Protein AF-L1NC62-F1 (afdb_monomer_lite)

Foldseek 3Di:
DKDWFAADVQKDWADAQKEWEAEPQTTGTIMHDDDDPPDPDPPPPPPDVPPVWTWMDHRQKIFTPFFFQKKFKAFPVRDTPDIDGRDGMDGRPDDFGKIWIWTHDPVDIGIYIYGYD

Radius of gyration: 14.48 Å; chains: 1; bounding box: 28×29×44 Å

pLDDT: mean 84.37, std 18.9, range [34.38, 98.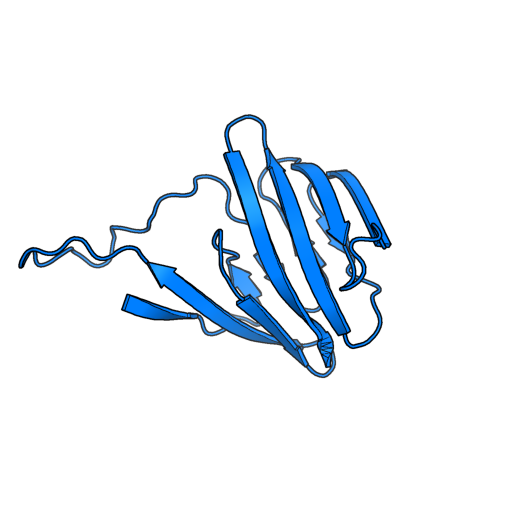56]

Secondary structure (DSSP, 8-state):
-EEEEPPBTTEEEE-TT-EEEEETTEEEEEEEEPPP--S-----TT-----S--EEEETTEEEEEEEESEEEEEETTS-EEEEESSEEEEE----SEEEEEEEE-SS-EEEEEEEE-

Structure (mmCIF, N/CA/C/O backbone):
data_AF-L1NC62-F1
#
_entry.id   AF-L1NC62-F1
#
loop_
_atom_site.group_PDB
_atom_site.id
_atom_site.type_symbol
_atom_site.label_atom_id
_atom_site.label_alt_id
_atom_site.label_comp_id
_atom_site.label_asym_id
_atom_site.label_entity_id
_atom_site.label_seq_id
_atom_site.pdbx_PDB_ins_code
_atom_site.Cartn_x
_atom_site.Cartn_y
_atom_site.Cartn_z
_atom_site.occupancy
_atom_site.B_iso_or_equiv
_atom_site.auth_seq_id
_atom_site.auth_comp_id
_atom_site.auth_asym_id
_atom_site.auth_atom_id
_atom_site.pdbx_PDB_model_num
ATOM 1 N N . MET A 1 1 ? -2.537 1.275 -21.545 1.00 69.25 1 MET A N 1
ATOM 2 C CA . MET A 1 1 ? -3.120 -0.086 -21.420 1.00 69.25 1 MET A CA 1
ATOM 3 C C . MET A 1 1 ? -3.305 -0.412 -19.940 1.00 69.25 1 MET A C 1
ATOM 5 O O . MET A 1 1 ? -2.498 0.045 -19.132 1.00 69.25 1 MET A O 1
ATOM 9 N N . ARG A 1 2 ? -4.376 -1.128 -19.567 1.00 76.75 2 ARG A N 1
ATOM 10 C CA . ARG A 1 2 ? -4.622 -1.568 -18.180 1.00 76.75 2 ARG A CA 1
ATOM 11 C C . ARG A 1 2 ? -3.910 -2.899 -17.943 1.00 76.75 2 ARG A C 1
ATOM 13 O O . ARG A 1 2 ? -4.111 -3.827 -18.717 1.00 76.75 2 ARG A O 1
ATOM 20 N N . HIS A 1 3 ? -3.130 -2.989 -16.872 1.00 81.19 3 HIS A N 1
ATOM 21 C CA . HIS A 1 3 ? -2.430 -4.209 -16.474 1.00 81.19 3 HIS A CA 1
ATOM 22 C C . HIS A 1 3 ? -2.988 -4.723 -15.151 1.00 81.19 3 HIS A C 1
ATOM 24 O O . HIS A 1 3 ? -3.306 -3.936 -14.258 1.00 81.19 3 HIS A O 1
ATOM 30 N N . PHE A 1 4 ? -3.118 -6.041 -15.045 1.00 86.50 4 PHE A N 1
ATOM 31 C CA . PHE A 1 4 ? -3.417 -6.728 -13.796 1.00 86.50 4 PHE A CA 1
ATOM 32 C C . PHE A 1 4 ? -2.120 -7.288 -13.217 1.00 86.50 4 PHE A C 1
ATOM 34 O O . PHE A 1 4 ? -1.281 -7.790 -13.962 1.00 86.50 4 PHE A O 1
ATOM 41 N N . VAL A 1 5 ? -1.973 -7.210 -11.899 1.00 84.50 5 VAL A N 1
ATOM 42 C CA . VAL A 1 5 ? -0.884 -7.842 -11.161 1.00 84.50 5 VAL A CA 1
ATOM 43 C C . VAL A 1 5 ? -1.484 -8.825 -10.161 1.00 84.50 5 VAL A C 1
ATOM 45 O O . VAL A 1 5 ? -2.231 -8.445 -9.255 1.00 84.50 5 VAL A O 1
ATOM 48 N N . ALA A 1 6 ? -1.187 -10.105 -10.370 1.00 86.00 6 ALA A N 1
ATOM 49 C CA . ALA A 1 6 ? -1.507 -11.157 -9.419 1.00 86.00 6 ALA A CA 1
ATOM 50 C C . ALA A 1 6 ? -0.478 -11.140 -8.277 1.00 86.00 6 ALA A C 1
ATOM 52 O O . ALA A 1 6 ? 0.681 -10.794 -8.520 1.00 86.00 6 ALA A O 1
ATOM 53 N N . PRO A 1 7 ? -0.874 -11.494 -7.047 1.00 87.94 7 PRO A N 1
ATOM 54 C CA . PRO A 1 7 ? 0.082 -11.693 -5.974 1.00 87.94 7 PRO A CA 1
ATOM 55 C C . PRO A 1 7 ? 0.979 -12.897 -6.290 1.00 87.94 7 PRO A C 1
ATOM 57 O O . PRO A 1 7 ? 0.485 -13.961 -6.658 1.00 87.94 7 PRO A O 1
ATOM 60 N N . ASP A 1 8 ? 2.282 -12.730 -6.098 1.00 88.75 8 ASP A N 1
ATOM 61 C CA . ASP A 1 8 ? 3.270 -13.804 -6.122 1.00 88.75 8 ASP A CA 1
ATOM 62 C C . ASP A 1 8 ? 3.630 -14.161 -4.677 1.00 88.75 8 ASP A C 1
ATOM 64 O O . ASP A 1 8 ? 3.975 -13.284 -3.882 1.00 88.75 8 ASP A O 1
ATOM 68 N N . HIS A 1 9 ? 3.436 -15.423 -4.293 1.00 87.56 9 HIS A N 1
ATOM 69 C CA . HIS A 1 9 ? 3.567 -15.883 -2.903 1.00 87.56 9 HIS A CA 1
ATOM 70 C C . HIS A 1 9 ? 2.856 -14.972 -1.869 1.00 87.56 9 HIS A C 1
ATOM 72 O O . HIS A 1 9 ? 3.384 -14.677 -0.797 1.00 87.56 9 HIS A O 1
ATOM 78 N N . GLY A 1 10 ? 1.651 -14.486 -2.199 1.00 87.88 10 GLY A N 1
ATOM 79 C CA . GLY A 1 10 ? 0.852 -13.610 -1.325 1.00 87.88 10 GLY A CA 1
ATOM 80 C C . GLY A 1 10 ? 1.331 -12.153 -1.252 1.00 87.88 10 GLY A C 1
ATOM 81 O O . GLY A 1 10 ? 0.832 -11.382 -0.430 1.00 87.88 10 GLY A O 1
ATOM 82 N N . THR A 1 11 ? 2.279 -11.773 -2.108 1.00 91.25 11 THR A N 1
ATOM 83 C CA . THR A 1 11 ? 2.896 -10.446 -2.149 1.00 91.25 11 THR A CA 1
ATOM 84 C C . THR A 1 11 ? 2.638 -9.771 -3.487 1.00 91.25 11 THR A C 1
ATOM 86 O O . THR A 1 11 ? 2.674 -10.408 -4.534 1.00 91.25 11 THR A O 1
ATOM 89 N N . VAL A 1 12 ? 2.403 -8.462 -3.479 1.00 92.44 12 VAL A N 1
ATOM 90 C CA . VAL A 1 12 ? 2.282 -7.668 -4.705 1.00 92.44 12 VAL A CA 1
ATOM 91 C C . VAL A 1 12 ? 3.198 -6.454 -4.659 1.00 92.44 12 VAL A C 1
ATOM 93 O O . VAL A 1 12 ? 3.327 -5.793 -3.630 1.00 92.44 12 VAL A O 1
ATOM 96 N N . THR A 1 13 ? 3.816 -6.140 -5.793 1.00 92.12 13 THR A N 1
ATOM 97 C CA . THR A 1 13 ? 4.570 -4.898 -5.965 1.00 92.12 13 THR A CA 1
ATOM 98 C C . THR A 1 13 ? 3.618 -3.736 -6.233 1.00 92.12 13 THR A C 1
ATOM 100 O O . THR A 1 13 ? 2.784 -3.784 -7.147 1.00 92.12 13 THR A O 1
ATOM 103 N N . LEU A 1 14 ? 3.760 -2.671 -5.448 1.00 92.31 14 LEU A N 1
ATOM 104 C CA . LEU A 1 14 ? 3.053 -1.422 -5.665 1.00 92.31 14 LEU A CA 1
ATOM 105 C C . LEU A 1 14 ? 3.719 -0.618 -6.780 1.00 92.31 14 LEU A C 1
ATOM 107 O O . LEU A 1 14 ? 4.935 -0.466 -6.824 1.00 92.31 14 LEU A O 1
ATOM 111 N N . ILE A 1 15 ? 2.888 -0.082 -7.662 1.00 88.44 15 ILE A N 1
ATOM 112 C CA . ILE A 1 15 ? 3.259 0.744 -8.804 1.00 88.44 15 ILE A CA 1
ATOM 113 C C . ILE A 1 15 ? 2.498 2.051 -8.656 1.00 88.44 15 ILE A C 1
ATOM 115 O O . ILE A 1 15 ? 1.305 2.050 -8.339 1.00 88.44 15 ILE A O 1
ATOM 119 N N . ASN A 1 16 ? 3.183 3.167 -8.892 1.00 88.25 16 ASN A N 1
ATOM 120 C CA . ASN A 1 16 ? 2.582 4.491 -8.801 1.00 88.25 16 ASN A CA 1
ATOM 121 C C . ASN A 1 16 ? 1.323 4.602 -9.689 1.00 88.25 16 ASN A C 1
ATOM 123 O O . ASN A 1 16 ? 1.312 4.152 -10.834 1.00 88.25 16 ASN A O 1
ATOM 127 N N . GLY A 1 17 ? 0.240 5.153 -9.143 1.00 86.94 17 GLY A N 1
ATOM 128 C CA . GLY A 1 17 ? -1.093 5.188 -9.756 1.00 86.94 17 GLY A CA 1
ATOM 129 C C . GLY A 1 17 ? -1.871 3.865 -9.696 1.00 86.94 17 GLY A C 1
ATOM 130 O O . GLY A 1 17 ? -3.008 3.794 -10.166 1.00 86.94 17 GLY A O 1
ATOM 131 N N . GLY A 1 18 ? -1.288 2.808 -9.127 1.00 90.81 18 GLY A N 1
ATOM 132 C CA . GLY A 1 18 ? -1.911 1.497 -8.987 1.00 90.81 18 GLY A CA 1
ATOM 133 C C . GLY A 1 18 ? -3.039 1.452 -7.953 1.00 90.81 18 GLY A C 1
ATOM 134 O O . GLY A 1 18 ? -3.158 2.293 -7.061 1.00 90.81 18 GLY A O 1
ATOM 135 N N . SER A 1 19 ? -3.885 0.435 -8.083 1.00 94.19 19 SER A N 1
ATOM 136 C CA . SER A 1 19 ? -5.022 0.131 -7.217 1.00 94.19 19 SER A CA 1
ATOM 137 C C . SER A 1 19 ? -4.959 -1.320 -6.757 1.00 94.19 19 SER A C 1
ATOM 139 O O . SER A 1 19 ? -4.966 -2.215 -7.596 1.00 94.19 19 SER A O 1
ATOM 141 N N . TYR A 1 20 ? -4.957 -1.552 -5.448 1.00 95.44 20 TYR A N 1
ATOM 142 C CA . TYR A 1 20 ? -4.706 -2.861 -4.839 1.00 95.44 20 TYR A CA 1
ATOM 143 C C . TYR A 1 20 ? -5.830 -3.280 -3.896 1.00 95.44 20 TYR A C 1
ATOM 145 O O . TYR A 1 20 ? -6.547 -2.429 -3.367 1.00 95.44 20 TYR A O 1
ATOM 153 N N . LEU A 1 21 ? -5.980 -4.589 -3.693 1.00 95.19 21 LEU A N 1
ATOM 154 C CA . LEU A 1 21 ? -7.050 -5.173 -2.890 1.00 95.19 21 LEU A CA 1
ATOM 155 C C . LEU A 1 21 ? -6.505 -6.173 -1.869 1.00 95.19 21 LEU A C 1
ATOM 157 O O . LEU A 1 21 ? -5.867 -7.155 -2.246 1.00 95.19 21 LEU A O 1
ATOM 161 N N . ILE A 1 22 ? -6.840 -5.954 -0.599 1.00 95.19 22 ILE A N 1
ATOM 162 C CA . ILE A 1 22 ? -6.728 -6.939 0.481 1.00 95.19 22 ILE A CA 1
ATOM 163 C C . ILE A 1 22 ? -8.137 -7.438 0.801 1.00 95.19 22 ILE A C 1
ATOM 165 O O . ILE A 1 22 ? -9.064 -6.637 0.918 1.00 95.19 22 ILE A O 1
ATOM 169 N N . SER A 1 23 ? -8.305 -8.752 0.930 1.00 92.81 23 SER A N 1
ATOM 170 C CA . SER A 1 23 ? -9.559 -9.389 1.332 1.00 92.81 23 SER A CA 1
ATOM 171 C C . SER A 1 23 ? -9.283 -10.456 2.376 1.00 92.81 23 SER A C 1
ATOM 173 O O . SER A 1 23 ? -8.456 -11.334 2.131 1.00 92.81 23 SER A O 1
ATOM 175 N N . GLY A 1 24 ? -9.965 -10.402 3.522 1.00 87.75 24 GLY A N 1
ATOM 176 C CA . GLY A 1 24 ? -9.789 -11.414 4.576 1.00 87.75 24 GLY A CA 1
ATOM 177 C C . GLY A 1 24 ? -8.330 -11.572 5.034 1.00 87.75 24 GLY A C 1
ATOM 178 O O . GLY A 1 24 ? -7.863 -12.686 5.247 1.00 87.75 24 GLY A O 1
ATOM 179 N N . GLY A 1 25 ? -7.578 -10.467 5.090 1.00 86.62 25 GLY A N 1
ATOM 180 C CA . GLY A 1 25 ? -6.157 -10.452 5.464 1.00 86.62 25 GLY A CA 1
ATOM 181 C C . GLY A 1 25 ? -5.175 -10.901 4.374 1.00 86.62 25 GLY A C 1
ATOM 182 O O . GLY A 1 25 ? -3.972 -10.874 4.603 1.00 86.62 25 GLY A O 1
ATOM 183 N N . SER A 1 26 ? -5.650 -11.275 3.183 1.00 91.00 26 SER A N 1
ATOM 184 C CA . SER A 1 26 ? -4.801 -11.705 2.065 1.00 91.00 26 SER A CA 1
ATOM 185 C C . SER A 1 26 ? -4.815 -10.702 0.916 1.00 91.00 26 SER A C 1
ATOM 187 O O . SER A 1 26 ? -5.857 -10.137 0.579 1.00 91.00 26 SER A O 1
ATOM 189 N N . VAL A 1 27 ? -3.668 -10.501 0.268 1.00 92.94 27 VAL A N 1
ATOM 190 C CA . VAL A 1 27 ? -3.583 -9.702 -0.961 1.00 92.94 27 VAL A CA 1
ATOM 191 C C . VAL A 1 27 ? -4.236 -10.480 -2.097 1.00 92.94 27 VAL A C 1
ATOM 193 O O . VAL A 1 27 ? -3.844 -11.603 -2.391 1.00 92.94 27 VAL A O 1
ATOM 196 N N . VAL A 1 28 ? -5.228 -9.876 -2.748 1.00 92.75 28 VAL A N 1
ATOM 197 C CA . VAL A 1 28 ? -5.946 -10.471 -3.888 1.00 92.75 28 VAL A CA 1
ATOM 198 C C . VAL A 1 28 ? -5.282 -10.102 -5.215 1.00 92.75 28 VAL A C 1
ATOM 200 O O . VAL A 1 28 ? -5.336 -10.869 -6.171 1.00 92.75 28 VAL A O 1
ATOM 203 N N . GLY A 1 29 ? -4.658 -8.925 -5.282 1.00 90.00 29 GLY A N 1
ATOM 204 C CA . GLY A 1 29 ? -3.961 -8.425 -6.464 1.00 90.00 29 GLY A CA 1
ATOM 205 C C . GLY A 1 29 ? -4.142 -6.926 -6.652 1.00 90.00 29 GLY A C 1
ATOM 206 O O . GLY A 1 29 ? -4.591 -6.210 -5.750 1.00 90.00 29 GLY A O 1
ATOM 207 N N . GLY A 1 30 ? -3.801 -6.446 -7.842 1.00 90.38 30 GLY A N 1
ATOM 208 C CA . GLY A 1 30 ? -3.921 -5.039 -8.183 1.00 90.38 30 GLY A CA 1
ATOM 209 C C . GLY A 1 30 ? -4.048 -4.774 -9.671 1.00 90.38 30 GLY A C 1
ATOM 210 O O . GLY A 1 30 ? -3.916 -5.655 -10.517 1.00 90.38 30 GLY A O 1
ATOM 211 N N . ILE A 1 31 ? -4.330 -3.521 -9.988 1.00 87.69 31 ILE A N 1
ATOM 212 C CA . ILE A 1 31 ? -4.447 -3.002 -11.342 1.00 87.69 31 ILE A CA 1
ATOM 213 C C . ILE A 1 31 ? -3.670 -1.699 -11.411 1.00 87.69 31 ILE A C 1
ATOM 215 O O . ILE A 1 31 ? -3.786 -0.865 -10.518 1.00 87.69 31 ILE A O 1
ATOM 219 N N . TYR A 1 32 ? -2.952 -1.476 -12.501 1.00 85.00 32 TYR A N 1
ATOM 220 C CA . TYR A 1 32 ? -2.314 -0.196 -12.778 1.00 85.00 32 TYR A CA 1
ATOM 221 C C . TYR A 1 32 ? -2.404 0.137 -14.266 1.00 85.00 32 TYR A C 1
ATOM 223 O O . TYR A 1 32 ? -2.683 -0.721 -15.112 1.00 85.00 32 TYR A O 1
ATOM 231 N N . TYR A 1 33 ? -2.189 1.409 -14.586 1.00 76.19 33 TYR A N 1
ATOM 232 C CA . TYR A 1 33 ? -2.153 1.893 -15.957 1.00 76.19 33 TYR A CA 1
ATOM 233 C C . TYR A 1 33 ? -0.710 2.180 -16.342 1.00 76.19 33 TYR A C 1
ATOM 235 O O . TYR A 1 33 ? -0.019 2.941 -15.672 1.00 76.19 33 TYR A O 1
ATOM 243 N N . LYS A 1 34 ? -0.266 1.584 -17.446 1.00 66.94 34 LYS A N 1
ATOM 244 C CA . LYS A 1 34 ? 0.978 1.969 -18.108 1.00 66.94 34 LYS A CA 1
ATOM 245 C C . LYS A 1 34 ? 0.614 2.911 -19.248 1.00 66.94 34 LYS A C 1
ATOM 247 O O . LYS A 1 34 ? -0.228 2.555 -20.088 1.00 66.94 34 LYS A O 1
ATOM 252 N N . ALA A 1 35 ? 1.213 4.104 -19.261 1.00 56.06 35 ALA A N 1
ATOM 253 C CA . ALA A 1 35 ? 1.171 4.977 -20.428 1.00 56.06 35 ALA A CA 1
ATOM 254 C C . ALA A 1 35 ? 1.742 4.179 -21.609 1.00 56.06 35 ALA A C 1
ATOM 256 O O . ALA A 1 35 ? 2.863 3.670 -21.541 1.00 56.06 35 ALA A O 1
ATOM 257 N N . GLY A 1 36 ? 0.915 3.954 -22.629 1.00 49.72 36 GLY A N 1
ATOM 258 C CA . GLY A 1 36 ? 1.338 3.223 -23.813 1.00 49.72 36 GLY A CA 1
ATOM 259 C C . GLY A 1 36 ? 2.334 4.075 -24.584 1.00 49.72 36 GLY A C 1
ATOM 260 O O . GLY A 1 36 ? 2.062 5.239 -24.853 1.00 49.72 36 GLY A O 1
ATOM 261 N N . SER A 1 37 ? 3.478 3.499 -24.940 1.00 45.34 37 SER A N 1
ATOM 262 C CA . SER A 1 37 ? 4.216 3.962 -26.111 1.00 45.34 37 SER A CA 1
ATOM 263 C C . SER A 1 37 ? 3.349 3.578 -27.310 1.00 45.34 37 SER A C 1
ATOM 265 O O . SER A 1 37 ? 3.224 2.391 -27.601 1.00 45.34 37 SER A O 1
ATOM 267 N N . GLU A 1 38 ? 2.673 4.528 -27.950 1.00 40.62 38 GLU A N 1
ATOM 268 C CA . GLU A 1 38 ? 2.137 4.270 -29.285 1.00 40.62 38 GLU A CA 1
ATOM 269 C C . GLU A 1 38 ? 3.324 4.054 -30.229 1.00 40.62 38 GLU A C 1
ATOM 271 O O . GLU A 1 38 ? 4.177 4.924 -30.387 1.00 40.62 38 GLU A O 1
ATOM 276 N N . GLY A 1 39 ? 3.415 2.854 -30.795 1.00 34.91 39 GLY A N 1
ATOM 277 C CA . GLY A 1 39 ? 4.459 2.462 -31.733 1.00 34.91 39 GLY A CA 1
ATOM 278 C C . GLY A 1 39 ? 4.795 0.988 -31.570 1.00 34.91 39 GLY A C 1
ATOM 279 O O . GLY A 1 39 ? 5.193 0.564 -30.488 1.00 34.91 39 GLY A O 1
ATOM 280 N N . ASN A 1 40 ? 4.625 0.214 -32.644 1.00 40.72 40 ASN A N 1
ATOM 281 C CA . ASN A 1 40 ? 5.039 -1.184 -32.768 1.00 40.72 40 ASN A CA 1
ATOM 282 C C . ASN A 1 40 ? 6.534 -1.352 -32.464 1.00 40.72 40 ASN A C 1
ATOM 284 O O . ASN A 1 40 ? 7.370 -1.435 -33.359 1.00 40.72 40 ASN A O 1
ATOM 288 N N . VAL A 1 41 ? 6.871 -1.442 -31.186 1.00 38.03 41 VAL A N 1
ATOM 289 C CA . VAL A 1 41 ? 8.143 -1.961 -30.722 1.00 38.03 41 VAL A CA 1
ATOM 290 C C . VAL A 1 41 ? 7.787 -3.196 -29.926 1.00 38.03 41 VAL A C 1
ATOM 292 O O . VAL A 1 41 ? 7.094 -3.111 -28.912 1.00 38.03 41 VAL A O 1
ATOM 295 N N . LEU A 1 42 ? 8.240 -4.350 -30.414 1.00 38.31 42 LEU A N 1
ATOM 296 C CA . LEU A 1 42 ? 8.348 -5.579 -29.639 1.00 38.31 42 LEU A CA 1
ATOM 297 C C . LEU A 1 42 ? 9.239 -5.275 -28.428 1.00 38.31 42 LEU A C 1
ATOM 299 O O . LEU A 1 42 ? 10.448 -5.501 -28.449 1.00 38.31 42 LEU A O 1
ATOM 303 N N . LYS A 1 43 ? 8.662 -4.670 -27.387 1.00 39.22 43 LYS A N 1
ATOM 304 C CA . LYS A 1 43 ? 9.354 -4.439 -26.131 1.00 39.22 43 LYS A CA 1
ATOM 305 C C . LYS A 1 43 ? 9.515 -5.805 -25.493 1.00 39.22 43 LYS A C 1
ATOM 307 O O . LYS A 1 43 ? 8.530 -6.447 -25.129 1.00 39.22 43 LYS A O 1
ATOM 312 N N . ARG A 1 44 ? 10.772 -6.256 -25.419 1.00 36.53 44 ARG A N 1
ATOM 313 C CA . ARG A 1 44 ? 11.177 -7.390 -24.588 1.00 36.53 44 ARG A CA 1
ATOM 314 C C . ARG A 1 44 ? 10.534 -7.234 -23.213 1.00 36.53 44 ARG A C 1
ATOM 316 O O . ARG A 1 44 ? 10.331 -6.118 -22.736 1.00 36.53 44 ARG A O 1
ATOM 323 N N . GLN A 1 45 ? 10.261 -8.370 -22.595 1.00 40.69 45 GLN A N 1
ATOM 324 C CA . GLN A 1 45 ? 9.610 -8.559 -21.300 1.00 40.69 45 GLN A CA 1
ATOM 325 C C . GLN A 1 45 ? 10.238 -7.765 -20.123 1.00 40.69 45 GLN A C 1
ATOM 327 O O . GLN A 1 45 ? 9.683 -7.781 -19.030 1.00 40.69 45 GLN A O 1
ATOM 332 N N . ASP A 1 46 ? 11.320 -7.012 -20.360 1.00 38.03 46 ASP A N 1
ATOM 333 C CA . ASP A 1 46 ? 12.145 -6.318 -19.368 1.00 38.03 46 ASP A CA 1
ATOM 334 C C . ASP A 1 46 ? 11.956 -4.795 -19.276 1.00 38.03 46 ASP A C 1
ATOM 336 O O . ASP A 1 46 ? 12.534 -4.172 -18.388 1.00 38.03 46 ASP A O 1
ATOM 340 N N . GLU A 1 47 ? 11.140 -4.146 -20.114 1.00 34.38 47 GLU A N 1
ATOM 341 C CA . GLU A 1 47 ? 10.841 -2.720 -19.886 1.00 34.38 47 GLU A CA 1
ATOM 342 C C . GLU A 1 47 ? 9.734 -2.544 -18.841 1.00 34.38 47 GLU A C 1
ATOM 344 O O . GLU A 1 47 ? 8.596 -2.150 -19.124 1.00 34.38 47 GLU A O 1
ATOM 349 N N . VAL A 1 48 ? 10.087 -2.831 -17.592 1.00 42.97 48 VAL A N 1
ATOM 350 C CA . VAL A 1 48 ? 9.419 -2.302 -16.403 1.00 42.97 48 VAL A CA 1
ATOM 351 C C . VAL A 1 48 ? 9.462 -0.773 -16.512 1.00 42.97 48 VAL A C 1
ATOM 353 O O . VAL A 1 48 ? 10.489 -0.200 -16.860 1.00 42.97 48 VAL A O 1
ATOM 356 N N . LEU A 1 49 ? 8.346 -0.080 -16.255 1.00 42.91 49 LEU A N 1
ATOM 357 C CA . LEU A 1 49 ? 8.442 1.334 -15.881 1.00 42.91 49 LEU A CA 1
ATOM 358 C C . LEU A 1 49 ? 9.257 1.334 -14.591 1.00 42.91 49 LEU A C 1
ATOM 360 O O . LEU A 1 49 ? 8.710 0.992 -13.547 1.00 42.91 49 LEU A O 1
ATOM 364 N N . THR A 1 50 ? 10.560 1.582 -14.683 1.00 42.78 50 THR A N 1
ATOM 365 C CA . THR A 1 50 ? 11.478 1.542 -13.550 1.00 42.78 50 THR A CA 1
ATOM 366 C C . THR A 1 50 ? 11.153 2.702 -12.612 1.00 42.78 50 THR A C 1
ATOM 368 O O . THR A 1 50 ? 11.820 3.732 -12.630 1.00 42.78 50 THR A O 1
ATOM 371 N N . THR A 1 51 ? 10.114 2.565 -11.793 1.00 50.12 51 THR A N 1
ATOM 372 C CA . THR A 1 51 ? 10.160 3.138 -10.450 1.00 50.12 51 THR A CA 1
ATOM 373 C C . THR A 1 51 ? 11.268 2.370 -9.744 1.00 50.12 51 THR A C 1
ATOM 375 O O . THR A 1 51 ? 11.174 1.147 -9.617 1.00 50.12 51 THR A O 1
ATOM 378 N N . SER A 1 52 ? 12.361 3.041 -9.381 1.00 56.91 52 SER A N 1
ATOM 379 C CA . SER A 1 52 ? 13.468 2.380 -8.679 1.00 56.91 52 SER A CA 1
ATOM 380 C C . SER A 1 52 ? 13.031 1.913 -7.290 1.00 56.91 52 SER A C 1
ATOM 382 O O . SER A 1 52 ? 13.608 0.978 -6.735 1.00 56.91 52 SER A O 1
ATOM 384 N N . THR A 1 53 ? 11.976 2.524 -6.750 1.00 66.31 53 THR A N 1
ATOM 385 C CA . THR A 1 53 ? 11.420 2.175 -5.458 1.00 66.31 53 THR A CA 1
ATOM 386 C C . THR A 1 53 ? 10.279 1.180 -5.574 1.00 66.31 53 THR A C 1
ATOM 388 O O . THR A 1 53 ? 9.138 1.503 -5.902 1.00 66.31 53 THR A O 1
ATOM 391 N N . THR A 1 54 ? 10.601 -0.053 -5.218 1.00 81.44 54 THR A N 1
ATOM 392 C CA . THR A 1 54 ? 9.657 -1.159 -5.114 1.00 81.44 54 THR A CA 1
ATOM 393 C C . THR A 1 54 ? 9.056 -1.172 -3.713 1.00 81.44 54 THR A C 1
ATOM 395 O O . THR A 1 54 ? 9.768 -1.451 -2.759 1.00 81.44 54 THR A O 1
ATOM 398 N N . ILE A 1 55 ? 7.765 -0.886 -3.541 1.00 92.56 55 ILE A N 1
ATOM 399 C CA . ILE A 1 55 ? 7.084 -1.192 -2.269 1.00 92.56 55 ILE A CA 1
ATOM 400 C C . ILE A 1 55 ? 6.381 -2.530 -2.435 1.00 92.56 55 ILE A C 1
ATOM 402 O O . ILE A 1 55 ? 5.630 -2.712 -3.390 1.00 92.56 55 ILE A O 1
ATOM 406 N N . TRP A 1 56 ? 6.589 -3.448 -1.501 1.00 94.94 56 TRP A N 1
ATOM 407 C CA . TRP A 1 56 ? 5.874 -4.717 -1.459 1.00 94.94 56 TRP A CA 1
ATOM 408 C C . TRP A 1 56 ? 4.738 -4.645 -0.454 1.00 94.94 56 TRP A C 1
ATOM 410 O O . TRP A 1 56 ? 4.912 -4.160 0.663 1.00 94.94 56 TRP A O 1
ATOM 420 N N . LEU A 1 57 ? 3.577 -5.145 -0.855 1.00 95.44 57 LEU A N 1
ATOM 421 C CA . LEU A 1 57 ? 2.443 -5.367 0.022 1.00 95.44 57 LEU A CA 1
ATOM 422 C C . LEU A 1 57 ? 2.261 -6.872 0.208 1.00 95.44 57 LEU A C 1
ATOM 424 O O . LEU A 1 57 ? 1.974 -7.577 -0.759 1.00 95.44 57 LEU A O 1
ATOM 428 N N . THR A 1 58 ? 2.395 -7.337 1.446 1.00 93.44 58 THR A N 1
ATOM 429 C CA . THR A 1 58 ? 2.193 -8.733 1.848 1.00 93.44 58 THR A CA 1
ATOM 430 C C . THR A 1 58 ? 1.201 -8.747 3.000 1.00 93.44 58 THR A C 1
ATOM 432 O O . THR A 1 58 ? 1.475 -8.156 4.041 1.00 93.44 58 THR A O 1
ATOM 435 N N . ALA A 1 59 ? 0.055 -9.407 2.823 1.00 89.75 59 ALA A N 1
ATOM 436 C CA . ALA A 1 59 ? -1.052 -9.372 3.784 1.00 89.75 59 ALA A CA 1
ATOM 437 C C . ALA A 1 59 ? -1.400 -7.927 4.213 1.00 89.75 59 ALA A C 1
ATOM 439 O O . ALA A 1 59 ? -1.793 -7.115 3.376 1.00 89.75 59 ALA A O 1
ATOM 440 N N . ASP A 1 60 ? -1.226 -7.599 5.493 1.00 90.50 60 ASP A N 1
ATOM 441 C CA . ASP A 1 60 ? -1.428 -6.282 6.094 1.00 90.50 60 ASP A CA 1
ATOM 442 C C . ASP A 1 60 ? -0.111 -5.515 6.307 1.00 90.50 60 ASP A C 1
ATOM 444 O O . ASP A 1 60 ? -0.035 -4.649 7.171 1.00 90.50 60 ASP A O 1
ATOM 448 N N . GLN A 1 61 ? 0.950 -5.804 5.555 1.00 95.50 61 GLN A N 1
ATOM 449 C CA . GLN A 1 61 ? 2.258 -5.183 5.753 1.00 95.50 61 GLN A CA 1
ATOM 450 C C . GLN A 1 61 ? 2.800 -4.556 4.469 1.00 95.50 61 GLN A C 1
ATOM 452 O O . GLN A 1 61 ? 2.896 -5.207 3.430 1.00 95.50 61 GLN A O 1
ATOM 457 N N . LEU A 1 62 ? 3.217 -3.292 4.565 1.00 96.75 62 LEU A N 1
ATOM 458 C CA . LEU A 1 62 ? 4.056 -2.640 3.564 1.00 96.75 62 LEU A CA 1
ATOM 459 C C . LEU A 1 62 ? 5.525 -2.846 3.913 1.00 96.75 62 LEU A C 1
ATOM 461 O O . LEU A 1 62 ? 5.924 -2.609 5.054 1.00 96.75 62 LEU A O 1
ATOM 465 N N . ARG A 1 63 ? 6.323 -3.232 2.920 1.00 96.19 63 ARG A N 1
ATOM 466 C CA . ARG A 1 63 ? 7.778 -3.359 3.016 1.00 96.19 63 ARG A CA 1
ATOM 467 C C . ARG A 1 63 ? 8.452 -2.536 1.931 1.00 96.19 63 ARG A C 1
ATOM 469 O O . ARG A 1 63 ? 8.014 -2.535 0.782 1.00 96.19 63 ARG A O 1
ATOM 476 N N . MET A 1 64 ? 9.531 -1.860 2.293 1.00 93.38 64 MET A N 1
ATOM 477 C CA . MET A 1 64 ? 10.323 -1.015 1.410 1.00 93.38 64 MET A CA 1
ATOM 478 C C . MET A 1 64 ? 11.796 -1.459 1.445 1.00 93.38 64 MET A C 1
ATOM 480 O O . MET A 1 64 ? 12.312 -1.769 2.521 1.00 93.38 64 MET A O 1
ATOM 484 N N . PRO A 1 65 ? 12.511 -1.465 0.305 1.00 87.31 65 PRO A N 1
ATOM 485 C CA . PRO A 1 65 ? 13.919 -1.858 0.227 1.00 87.31 65 PRO A CA 1
ATOM 486 C C . PRO A 1 65 ? 14.834 -0.849 0.927 1.00 87.31 65 PRO A C 1
ATOM 488 O O . PRO A 1 65 ? 15.859 -1.211 1.504 1.00 87.31 65 PRO A O 1
ATOM 491 N N . SER A 1 66 ? 14.445 0.423 0.905 1.00 89.25 66 SER A N 1
ATOM 492 C CA . SER A 1 66 ? 15.100 1.527 1.593 1.00 89.25 66 SER A CA 1
ATOM 493 C C . SER A 1 66 ? 14.099 2.241 2.508 1.00 89.25 66 SER A C 1
ATOM 495 O O . SER A 1 66 ? 12.888 2.149 2.287 1.00 89.25 66 SER A O 1
ATOM 497 N N . PRO A 1 67 ? 14.568 2.928 3.567 1.00 92.75 67 PRO A N 1
ATOM 498 C CA . PRO A 1 67 ? 13.674 3.666 4.444 1.00 92.75 67 PRO A CA 1
ATOM 499 C C . PRO A 1 67 ? 12.900 4.736 3.673 1.00 92.75 67 P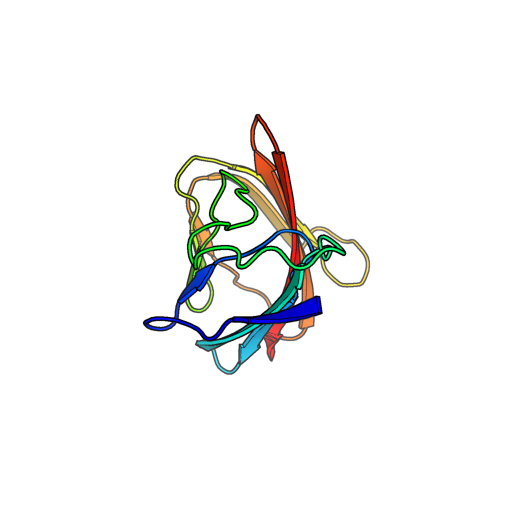RO A C 1
ATOM 501 O O . PRO A 1 67 ? 13.486 5.557 2.968 1.00 92.75 67 PRO A O 1
ATOM 504 N N . VAL A 1 68 ? 11.582 4.753 3.849 1.00 94.56 68 VAL A N 1
ATOM 505 C CA . VAL A 1 68 ? 10.730 5.825 3.338 1.00 94.56 68 VAL A CA 1
ATOM 506 C C . VAL A 1 68 ? 11.034 7.118 4.096 1.00 94.56 68 VAL A C 1
ATOM 508 O O . VAL A 1 68 ? 11.115 7.120 5.327 1.00 94.56 68 VAL A O 1
ATOM 511 N N . THR A 1 69 ? 11.179 8.240 3.393 1.00 96.19 69 THR A N 1
ATOM 512 C CA . THR A 1 69 ? 11.330 9.553 4.039 1.00 96.19 69 THR A CA 1
ATOM 513 C C . THR A 1 69 ? 10.053 9.901 4.798 1.00 96.19 69 THR A C 1
ATOM 515 O O . THR A 1 69 ? 10.100 10.289 5.966 1.00 96.19 69 THR A O 1
ATOM 518 N N . GLN A 1 70 ? 8.903 9.693 4.155 1.00 97.25 70 GLN A N 1
ATOM 519 C CA . GLN A 1 70 ? 7.590 9.825 4.774 1.00 97.25 70 GLN A CA 1
ATOM 520 C C . GLN A 1 70 ? 6.571 8.914 4.090 1.00 97.25 70 GLN A C 1
ATOM 522 O O . GLN A 1 70 ? 6.396 8.969 2.878 1.00 97.25 70 GLN A O 1
ATOM 527 N N . LEU A 1 71 ? 5.862 8.116 4.878 1.00 97.75 71 LEU A N 1
ATOM 528 C CA . LEU A 1 71 ? 4.666 7.397 4.466 1.00 97.75 71 LEU A CA 1
ATOM 529 C C . LEU A 1 71 ? 3.459 8.050 5.129 1.00 97.75 71 LEU A C 1
ATOM 531 O O . LEU A 1 71 ? 3.437 8.188 6.348 1.00 97.75 71 LEU A O 1
ATOM 535 N N . ASP A 1 72 ? 2.449 8.392 4.341 1.00 98.19 72 ASP A N 1
ATOM 536 C CA . ASP A 1 72 ? 1.120 8.751 4.818 1.00 98.19 72 ASP A CA 1
ATOM 537 C C . ASP A 1 72 ? 0.100 7.784 4.212 1.00 98.19 72 ASP A C 1
ATOM 539 O O . ASP A 1 72 ? 0.094 7.557 3.001 1.00 98.19 72 ASP A O 1
ATOM 543 N N . ILE A 1 73 ? -0.795 7.255 5.040 1.00 98.19 73 ILE A N 1
ATOM 544 C CA . ILE A 1 73 ? -1.994 6.557 4.581 1.00 98.19 73 ILE A CA 1
ATOM 545 C C . ILE A 1 73 ? -3.187 7.400 4.983 1.00 98.19 73 ILE A C 1
ATOM 547 O O . ILE A 1 73 ? -3.324 7.754 6.154 1.00 98.19 73 ILE A O 1
ATOM 551 N N . MET A 1 74 ? -4.021 7.743 4.011 1.00 98.56 74 MET A N 1
ATOM 552 C CA . MET A 1 74 ? -5.180 8.606 4.196 1.00 98.56 74 MET A CA 1
ATOM 553 C C . MET A 1 74 ? -6.463 7.825 3.939 1.00 98.56 74 MET A C 1
ATOM 555 O O . MET A 1 74 ? -6.514 7.025 3.005 1.00 98.56 74 MET A O 1
ATOM 559 N N . ASP A 1 75 ? -7.485 8.048 4.760 1.00 97.75 75 ASP A N 1
ATOM 560 C CA . ASP A 1 75 ? -8.838 7.561 4.482 1.00 97.75 75 ASP A CA 1
ATOM 561 C C . ASP A 1 75 ? -9.520 8.408 3.384 1.00 97.75 75 ASP A C 1
ATOM 563 O O . ASP A 1 75 ? -8.960 9.391 2.892 1.00 97.75 75 ASP A O 1
ATOM 567 N N . ILE A 1 76 ? -10.736 8.027 2.978 1.00 95.81 76 ILE A N 1
ATOM 568 C CA . ILE A 1 76 ? -11.479 8.694 1.892 1.00 95.81 76 ILE A CA 1
ATOM 569 C C . ILE A 1 76 ? -11.802 10.171 2.174 1.00 95.81 76 ILE A C 1
ATOM 571 O O . ILE A 1 76 ? -12.086 10.923 1.247 1.00 95.81 76 ILE A O 1
ATOM 575 N N . THR A 1 77 ? -11.738 10.603 3.437 1.00 96.62 77 THR A N 1
ATOM 576 C CA . THR A 1 77 ? -11.946 12.007 3.822 1.00 96.62 77 THR A CA 1
ATOM 577 C C . THR A 1 77 ? -10.674 12.848 3.678 1.00 96.62 77 THR A C 1
ATOM 579 O O . THR A 1 77 ? -10.701 14.057 3.887 1.00 96.62 77 THR A O 1
ATOM 582 N N . GLY A 1 78 ? -9.547 12.218 3.327 1.00 94.19 78 GLY A N 1
ATOM 583 C CA . GLY A 1 78 ? -8.227 12.843 3.272 1.00 94.19 78 GLY A CA 1
ATOM 584 C C . GLY A 1 78 ? -7.510 12.882 4.624 1.00 94.19 78 GLY A C 1
ATOM 585 O O . GLY A 1 78 ? -6.385 13.381 4.710 1.00 94.19 78 GLY A O 1
ATOM 586 N N . ARG A 1 79 ? -8.110 12.338 5.690 1.00 97.50 79 ARG A N 1
ATOM 587 C CA . ARG A 1 79 ? -7.480 12.280 7.010 1.00 97.50 79 ARG A CA 1
ATOM 588 C C . ARG A 1 79 ? -6.384 11.222 7.021 1.00 97.50 79 ARG A C 1
ATOM 590 O O . ARG A 1 79 ? -6.611 10.071 6.656 1.00 97.50 79 ARG A O 1
ATOM 597 N N . LYS A 1 80 ? -5.199 11.598 7.504 1.00 97.94 80 LYS A N 1
ATOM 598 C CA . LYS A 1 80 ? -4.090 10.665 7.737 1.00 97.94 80 LYS A CA 1
ATOM 599 C C . LYS A 1 80 ? -4.426 9.724 8.894 1.00 97.94 80 LYS A C 1
ATOM 601 O O . LYS A 1 80 ? -4.650 10.180 10.010 1.00 97.94 80 LYS A O 1
ATOM 606 N N . VAL A 1 81 ? -4.440 8.425 8.620 1.00 98.12 81 VAL A N 1
ATOM 607 C CA . VAL A 1 81 ? -4.731 7.358 9.590 1.00 98.12 81 VAL A CA 1
ATOM 608 C C . VAL A 1 81 ? -3.480 6.587 10.008 1.00 98.12 81 VAL A C 1
ATOM 610 O O . VAL A 1 81 ? -3.406 6.113 11.135 1.00 98.12 81 VAL A O 1
ATOM 613 N N . ILE A 1 82 ? -2.473 6.505 9.134 1.00 98.00 82 ILE A N 1
ATOM 614 C CA . ILE A 1 82 ? -1.137 5.992 9.459 1.00 98.00 82 ILE A CA 1
ATOM 615 C C . ILE A 1 82 ? -0.115 6.992 8.930 1.00 98.00 82 ILE A C 1
ATOM 617 O O . ILE A 1 82 ? -0.257 7.534 7.832 1.00 98.00 82 ILE A O 1
ATOM 621 N N . THR A 1 83 ? 0.925 7.252 9.713 1.00 97.94 83 THR A N 1
ATOM 622 C CA . THR A 1 83 ? 2.089 8.028 9.283 1.00 97.94 83 THR A CA 1
ATOM 623 C C . THR A 1 83 ? 3.349 7.333 9.777 1.00 97.94 83 THR A C 1
ATOM 625 O O . THR A 1 83 ? 3.402 6.900 10.924 1.00 97.94 83 THR A O 1
ATOM 628 N N . ALA A 1 84 ? 4.364 7.229 8.926 1.00 97.62 84 ALA A N 1
ATOM 629 C CA . ALA A 1 84 ? 5.673 6.703 9.300 1.00 97.62 84 ALA A CA 1
ATOM 630 C C . ALA A 1 84 ? 6.787 7.523 8.645 1.00 97.62 84 ALA A C 1
ATOM 632 O O . ALA A 1 84 ? 6.602 8.108 7.579 1.00 97.62 84 ALA A O 1
ATOM 633 N N . ARG A 1 85 ? 7.957 7.569 9.281 1.00 97.06 85 ARG A N 1
ATOM 634 C CA . ARG A 1 85 ? 9.165 8.216 8.755 1.00 97.06 85 ARG A CA 1
ATOM 635 C C . ARG A 1 85 ? 10.364 7.332 9.027 1.00 97.06 85 ARG A C 1
ATOM 637 O O . ARG A 1 85 ? 10.398 6.664 10.055 1.00 97.06 85 ARG A O 1
ATOM 644 N N . ASN A 1 86 ? 11.329 7.350 8.114 1.00 96.50 86 ASN A N 1
ATOM 645 C CA . ASN A 1 86 ? 12.540 6.538 8.182 1.00 96.50 86 ASN A CA 1
ATOM 646 C C . ASN A 1 86 ? 12.253 5.046 8.458 1.00 96.50 86 ASN A C 1
ATOM 648 O O . ASN A 1 86 ? 12.989 4.390 9.191 1.00 96.50 86 ASN A O 1
ATOM 652 N N . SER A 1 87 ? 11.159 4.518 7.896 1.00 95.94 87 SER A N 1
ATOM 653 C CA . SER A 1 87 ? 10.743 3.126 8.102 1.00 95.94 87 SER A CA 1
ATOM 654 C C . SER A 1 87 ? 10.907 2.295 6.837 1.00 95.94 87 SER A C 1
ATOM 656 O O . SER A 1 87 ? 10.686 2.785 5.731 1.00 95.94 87 SER A O 1
ATOM 658 N N . ARG A 1 88 ? 11.263 1.022 7.016 1.00 95.62 88 ARG A N 1
ATOM 659 C CA . ARG A 1 88 ? 11.266 0.001 5.958 1.00 95.62 88 ARG A CA 1
ATOM 660 C C . ARG A 1 88 ? 10.057 -0.921 6.019 1.00 95.62 88 ARG A C 1
ATOM 662 O O . ARG 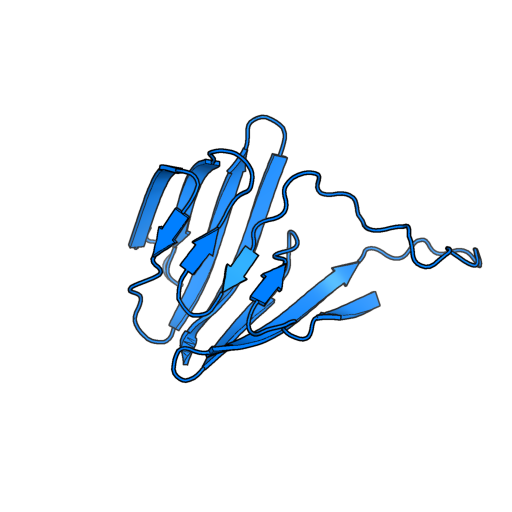A 1 88 ? 9.808 -1.642 5.063 1.00 95.62 88 ARG A O 1
ATOM 669 N N . GLU A 1 89 ? 9.323 -0.914 7.127 1.00 96.94 89 GLU A N 1
ATOM 670 C CA .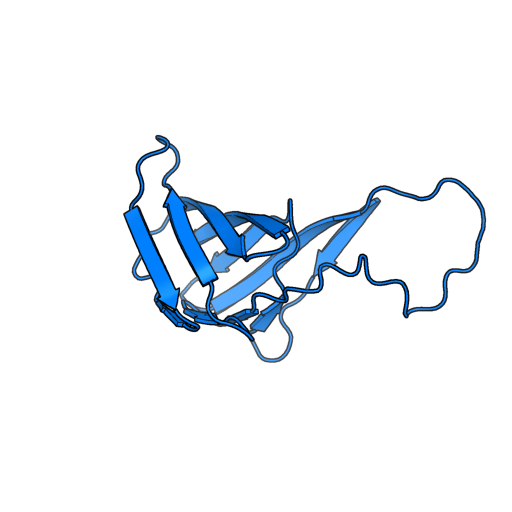 GLU A 1 89 ? 8.161 -1.773 7.321 1.00 96.94 89 GLU A CA 1
ATOM 671 C C . GLU A 1 89 ? 7.052 -1.012 8.041 1.00 96.94 89 GLU A C 1
ATOM 673 O O . GLU A 1 89 ? 7.294 -0.305 9.022 1.00 96.94 89 GLU A O 1
ATOM 678 N N . VAL A 1 90 ? 5.821 -1.143 7.556 1.00 97.44 90 VAL A N 1
ATOM 679 C CA . VAL A 1 90 ? 4.650 -0.519 8.177 1.00 97.44 90 VAL A CA 1
ATOM 680 C C . VAL A 1 90 ? 3.485 -1.492 8.156 1.00 97.44 90 VAL A C 1
ATOM 682 O O . VAL A 1 90 ? 3.078 -1.963 7.096 1.00 97.44 90 VAL A O 1
ATOM 685 N N . LYS A 1 91 ? 2.936 -1.776 9.339 1.00 95.69 91 LYS A N 1
ATOM 686 C CA . LYS A 1 91 ? 1.731 -2.590 9.491 1.00 95.69 91 LYS A CA 1
ATOM 687 C C . LYS A 1 91 ? 0.477 -1.754 9.221 1.00 95.69 91 LYS A C 1
ATOM 689 O O . LYS A 1 91 ? 0.341 -0.639 9.721 1.00 95.69 91 LYS A O 1
ATOM 694 N N . LEU A 1 92 ? -0.437 -2.314 8.446 1.00 94.31 92 LEU A N 1
ATOM 695 C CA . LEU A 1 92 ? -1.707 -1.754 8.008 1.00 94.31 92 LEU A CA 1
ATOM 696 C C . LEU A 1 92 ? -2.835 -2.234 8.923 1.00 94.31 92 LEU A C 1
ATOM 698 O O . LEU A 1 92 ? -3.734 -2.955 8.499 1.00 94.31 92 LEU A O 1
ATOM 702 N N . THR A 1 93 ? -2.806 -1.824 10.190 1.00 90.56 93 THR A N 1
ATOM 703 C CA . THR A 1 93 ? -3.920 -2.076 11.118 1.00 90.56 93 THR A CA 1
ATOM 704 C C . THR A 1 93 ? -5.066 -1.107 10.810 1.00 90.56 93 THR A C 1
ATOM 706 O O . THR A 1 93 ? -5.273 -0.117 11.510 1.00 90.56 93 THR A O 1
ATOM 709 N N . LEU A 1 94 ? -5.765 -1.353 9.703 1.00 93.56 94 LEU A N 1
ATOM 710 C CA . LEU A 1 94 ? -6.823 -0.503 9.163 1.00 93.56 94 LEU A CA 1
ATOM 711 C C . LEU A 1 94 ? -8.130 -1.299 9.045 1.00 93.56 94 LEU A C 1
ATOM 713 O O . LEU A 1 94 ? -8.085 -2.471 8.666 1.00 93.56 94 LEU A O 1
ATOM 717 N N . PRO A 1 95 ? -9.293 -0.694 9.345 1.00 94.44 95 PRO A N 1
ATOM 718 C CA . PRO A 1 95 ? -10.579 -1.331 9.081 1.00 94.44 95 PRO A CA 1
ATOM 719 C C . PRO A 1 95 ? -10.835 -1.473 7.571 1.00 94.44 95 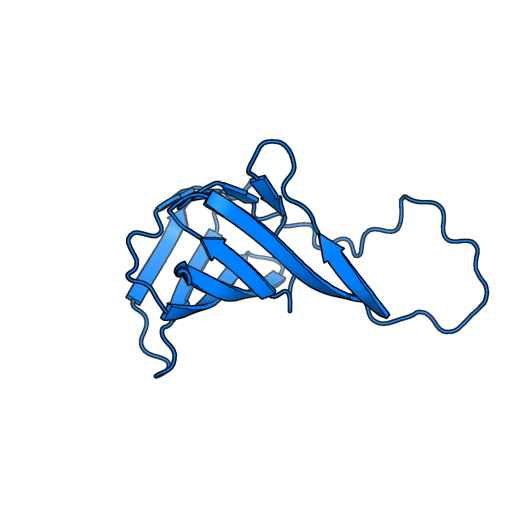PRO A C 1
ATOM 721 O O . PRO A 1 95 ? -10.124 -0.906 6.740 1.00 94.44 95 PRO A O 1
ATOM 724 N N . SER A 1 96 ? -11.878 -2.221 7.203 1.00 95.69 96 SER A N 1
ATOM 725 C CA . SER A 1 96 ? -12.325 -2.295 5.809 1.00 95.69 96 SER A CA 1
ATOM 726 C C . SER A 1 96 ? -12.684 -0.897 5.289 1.00 95.69 96 SER A C 1
ATOM 728 O O . SER A 1 96 ? -13.335 -0.105 5.973 1.00 95.69 96 SER A O 1
ATOM 730 N N . GLY A 1 97 ? -12.237 -0.576 4.077 1.00 96.75 97 GLY A N 1
ATOM 731 C CA . GLY A 1 97 ? -12.341 0.770 3.527 1.00 96.75 97 GLY A CA 1
ATOM 732 C C . GLY A 1 97 ? -11.450 1.009 2.313 1.00 96.75 97 GLY A C 1
ATOM 733 O O . GLY A 1 97 ? -10.773 0.109 1.811 1.00 96.75 97 GLY A O 1
ATOM 734 N N . VAL A 1 98 ? -11.465 2.251 1.828 1.00 97.81 98 VAL A N 1
ATOM 735 C CA . VAL A 1 98 ? -10.604 2.717 0.736 1.00 97.81 98 VAL A CA 1
ATOM 736 C C . VAL A 1 98 ? -9.617 3.736 1.282 1.00 97.81 98 VAL A C 1
ATOM 738 O O . VAL A 1 98 ? -10.004 4.685 1.963 1.00 97.81 98 VAL A O 1
ATOM 741 N N . TYR A 1 99 ? -8.351 3.536 0.937 1.00 98.31 99 TYR A N 1
ATOM 742 C CA . TYR A 1 99 ? -7.231 4.318 1.422 1.00 98.31 99 TYR A CA 1
ATOM 743 C C . TYR A 1 99 ? -6.353 4.797 0.275 1.00 98.31 99 TYR A C 1
ATOM 745 O O . TYR A 1 99 ? -6.185 4.111 -0.738 1.00 98.31 99 TYR A O 1
ATOM 753 N N . LEU A 1 100 ? -5.750 5.963 0.468 1.00 98.12 100 LEU A N 1
ATOM 754 C CA . LEU A 1 100 ? -4.677 6.472 -0.369 1.00 98.12 100 LEU A CA 1
ATOM 755 C C . LEU A 1 100 ? -3.349 6.258 0.356 1.00 98.12 100 LEU A C 1
ATOM 757 O O . LEU A 1 100 ? -3.146 6.779 1.450 1.00 98.12 100 LEU A O 1
ATOM 761 N N . ILE A 1 101 ? -2.445 5.506 -0.259 1.00 97.56 101 ILE A N 1
ATOM 762 C CA . ILE A 1 101 ? -1.063 5.343 0.188 1.00 97.56 101 ILE A CA 1
ATOM 763 C C . ILE A 1 101 ? -0.230 6.400 -0.526 1.00 97.56 101 ILE A C 1
ATOM 765 O O . ILE A 1 101 ? -0.235 6.448 -1.753 1.00 97.56 101 ILE A O 1
ATOM 769 N N . ARG A 1 102 ? 0.507 7.215 0.228 1.00 96.62 102 ARG A N 1
ATOM 770 C CA . ARG A 1 102 ? 1.515 8.140 -0.291 1.00 96.62 102 ARG A CA 1
ATOM 771 C C . ARG A 1 102 ? 2.849 7.860 0.386 1.00 96.62 102 ARG A C 1
ATOM 773 O O . ARG A 1 102 ? 3.005 8.137 1.572 1.00 96.62 102 ARG A O 1
ATOM 780 N N . ALA A 1 103 ? 3.808 7.344 -0.368 1.00 95.88 103 ALA A N 1
ATOM 781 C CA . ALA A 1 103 ? 5.158 7.057 0.095 1.00 95.88 103 ALA A CA 1
ATOM 782 C C . ALA A 1 103 ? 6.158 7.968 -0.621 1.00 95.88 103 ALA A C 1
ATOM 784 O O . ALA A 1 103 ? 6.238 7.971 -1.847 1.00 95.88 103 ALA A O 1
ATOM 785 N N . ILE A 1 104 ? 6.903 8.750 0.150 1.00 94.06 104 ILE A N 1
ATOM 786 C CA . ILE A 1 104 ? 7.899 9.706 -0.329 1.00 94.06 104 ILE A CA 1
ATOM 787 C C . ILE A 1 104 ? 9.284 9.128 -0.063 1.00 94.06 104 ILE A C 1
ATOM 789 O O . ILE A 1 104 ? 9.630 8.831 1.084 1.00 94.06 104 ILE A O 1
ATOM 793 N N . PHE A 1 105 ? 10.074 9.018 -1.120 1.00 91.12 105 PHE A N 1
ATOM 794 C CA . PHE A 1 105 ? 11.488 8.668 -1.105 1.00 91.12 105 PHE A CA 1
ATOM 795 C C . PHE A 1 105 ? 12.311 9.877 -1.570 1.00 91.12 105 PHE A C 1
ATOM 797 O O . PHE A 1 105 ? 11.742 10.827 -2.112 1.00 91.12 105 PHE A O 1
ATOM 804 N N . PRO A 1 106 ? 13.644 9.870 -1.396 1.00 88.06 106 PRO A N 1
ATOM 805 C CA . PRO A 1 106 ? 14.481 11.007 -1.783 1.00 88.06 106 PRO A CA 1
ATOM 806 C C . PRO A 1 106 ? 14.350 11.419 -3.255 1.00 88.06 106 PRO A C 1
ATOM 808 O O . PRO A 1 106 ? 14.475 12.596 -3.575 1.00 88.06 106 PRO A O 1
ATOM 811 N N . THR A 1 107 ? 14.105 10.457 -4.147 1.00 84.12 107 THR A N 1
ATOM 812 C CA . THR A 1 107 ? 14.099 10.672 -5.602 1.00 84.12 107 THR A CA 1
ATOM 813 C C . THR A 1 107 ? 12.720 10.569 -6.237 1.00 84.12 107 THR A C 1
ATOM 815 O O . THR A 1 107 ? 12.563 10.941 -7.396 1.00 84.12 107 THR A O 1
ATOM 818 N N . GLU A 1 108 ? 11.718 10.051 -5.526 1.00 86.50 108 GLU A N 1
ATOM 819 C CA . GLU A 1 108 ? 10.390 9.833 -6.095 1.00 86.50 108 GLU A CA 1
ATOM 820 C C . GLU A 1 108 ? 9.287 9.765 -5.037 1.00 86.50 108 GLU A C 1
ATOM 822 O O . GLU A 1 108 ? 9.527 9.569 -3.847 1.00 86.50 108 GLU A O 1
ATOM 827 N N . THR A 1 109 ? 8.044 9.921 -5.486 1.00 90.44 109 THR A N 1
ATOM 828 C CA . THR A 1 109 ? 6.851 9.717 -4.662 1.00 90.44 109 THR A CA 1
ATOM 829 C C . THR A 1 109 ? 5.947 8.696 -5.331 1.00 90.44 109 THR A C 1
ATOM 831 O O . THR A 1 109 ? 5.558 8.864 -6.486 1.00 90.44 109 THR A O 1
ATOM 834 N N . LEU A 1 110 ? 5.578 7.665 -4.579 1.00 91.25 110 LEU A N 1
ATOM 835 C CA . LEU A 1 110 ? 4.619 6.649 -4.977 1.00 91.25 110 LEU A CA 1
ATOM 836 C C . LEU A 1 110 ? 3.264 6.952 -4.340 1.00 91.25 110 LEU A C 1
ATOM 838 O O . LEU A 1 110 ? 3.159 7.138 -3.125 1.00 91.25 110 LEU A O 1
ATOM 842 N N . VAL A 1 111 ? 2.222 6.986 -5.168 1.00 93.12 111 VAL A N 1
ATOM 843 C CA . VAL A 1 111 ? 0.836 7.153 -4.735 1.00 93.12 111 VAL A CA 1
ATOM 844 C C . VAL A 1 111 ? 0.005 5.990 -5.260 1.00 93.12 111 VAL A C 1
ATOM 846 O O . VAL A 1 111 ? -0.043 5.759 -6.464 1.00 93.12 111 VAL A O 1
ATOM 849 N N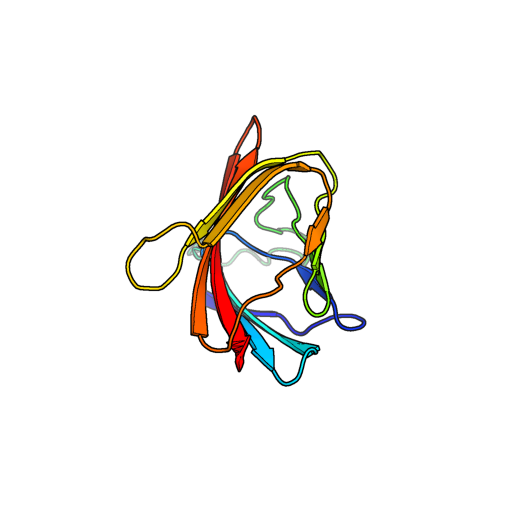 . CYS A 1 112 ? -0.672 5.260 -4.379 1.00 93.38 112 CYS A N 1
ATOM 850 C CA . CYS A 1 112 ? -1.519 4.128 -4.757 1.00 93.38 112 CYS A CA 1
ATOM 851 C C . CYS A 1 112 ? -2.843 4.156 -4.002 1.00 93.38 112 CYS A C 1
ATOM 853 O O . CYS A 1 112 ? -2.926 4.656 -2.882 1.00 93.38 112 CYS A O 1
ATOM 855 N N . ARG A 1 113 ? -3.871 3.539 -4.582 1.00 96.44 113 ARG A N 1
ATOM 856 C CA . ARG A 1 113 ? -5.119 3.236 -3.879 1.00 96.44 113 ARG A CA 1
ATOM 857 C C . ARG A 1 113 ? -5.051 1.833 -3.284 1.00 96.44 113 ARG A C 1
ATOM 859 O O . ARG A 1 113 ? -4.688 0.887 -3.980 1.00 96.44 113 ARG A O 1
ATOM 866 N N . LEU A 1 114 ? -5.485 1.685 -2.041 1.00 97.31 114 LEU A N 1
ATOM 867 C CA . LEU A 1 114 ? -5.689 0.400 -1.381 1.00 97.31 114 LEU A CA 1
ATOM 868 C C . LEU A 1 114 ? -7.161 0.247 -0.995 1.00 97.31 114 LEU A C 1
ATOM 870 O O . LEU A 1 114 ? -7.760 1.160 -0.435 1.00 97.31 114 LEU A O 1
ATOM 874 N N . THR A 1 115 ? -7.739 -0.912 -1.277 1.00 97.12 115 THR A N 1
ATOM 875 C CA . THR A 1 115 ? -9.060 -1.308 -0.787 1.00 97.12 115 THR A CA 1
ATOM 876 C C . THR A 1 115 ? -8.897 -2.497 0.150 1.00 97.12 115 THR A C 1
ATOM 878 O O . THR A 1 115 ? -8.247 -3.476 -0.212 1.00 97.12 115 THR A O 1
ATOM 881 N N . ILE A 1 116 ? -9.477 -2.410 1.344 1.00 96.25 116 ILE A N 1
ATOM 882 C CA . ILE A 1 116 ? -9.496 -3.475 2.352 1.00 96.25 116 ILE A CA 1
ATOM 883 C C . ILE A 1 116 ? -10.946 -3.925 2.519 1.00 96.25 116 ILE A C 1
ATOM 885 O O . ILE A 1 116 ? -11.823 -3.077 2.698 1.00 96.25 116 ILE A O 1
ATOM 889 N N . ARG A 1 117 ? -11.199 -5.233 2.433 1.00 91.88 117 ARG A N 1
ATOM 890 C CA . ARG A 1 117 ? -12.524 -5.836 2.627 1.00 91.88 117 ARG A CA 1
ATOM 891 C C . ARG A 1 117 ? -12.490 -7.031 3.572 1.00 91.88 117 ARG A C 1
ATOM 893 O O . ARG A 1 117 ? -11.603 -7.906 3.422 1.00 91.88 117 ARG A O 1
#

Sequence (117 aa):
MRHFVAPDHGTVTLINGGSYLISGGSVVGGIYYKAGSEGNVLKRQDEVLTTSTTIWLTADQLRMPSPVTQLDIMDITGRKVITARNSREVKLTLPSGVYLIRAIFPTETLVCRLTIR

Organism: NCBI:txid1127696